Protein AF-A0A4Q6AQC2-F1 (afdb_monomer)

Radius of gyration: 29.94 Å; Cα contacts (8 Å, |Δi|>4): 51; chains: 1; bounding box: 67×42×82 Å

pLDDT: mean 82.42, std 13.61, range [45.69, 98.06]

Solvent-accessible surface area (backbone atoms only — not comparable to full-atom values): 9180 Å² total; per-residue (Å²): 140,84,82,82,78,76,74,78,76,75,76,62,63,63,62,58,51,51,54,49,52,54,55,45,52,56,49,49,52,52,51,50,53,49,52,53,48,50,51,52,52,48,52,50,49,50,53,53,52,56,54,46,53,56,53,50,59,54,48,71,74,75,54,60,80,83,58,48,60,59,60,55,53,51,60,54,48,49,54,50,52,52,53,52,50,51,53,52,53,52,48,51,51,53,50,50,51,51,52,55,55,52,48,57,67,55,52,54,57,51,53,53,50,52,51,48,52,53,36,47,78,72,67,44,31,88,63,74,69,80,75,60,86,87,46,61,89,48,49,64,55,38,52,52,52,37,54,49,24,52,52,47,28,73,74,60,69,72,129

Sequence (159 aa):
MASDTRKENGRRLGPLIKEFFLATRFGIQLIAATLVFLATAGVFAYLMFSEQYVQIQEIFKVVDVGLQHELVMNDIVRRNMVGLGLSIVAYIVVMIVLIVRSHHQHTGPLVAVTKFVQSMTNGYYSARLNLRKKDVHLKDLEKALNAMAEELEKRHGKA

Secondary structure (DSSP, 8-state):
------------HHHHHHHHHHHHHHHHHHHHHHHHHHHHHHHHHHHHHHHHHHHHHHHTTTS-HHHHHHHIIIIIHHHHHHHHHHHHHHHHHHHHHHHHHHHHHHHHHHHHHHHHHHHHHTT-TT------TT-GGGHHHHHHHHHHHHHHHHHHS--

Foldseek 3Di:
DDDPPPPPPPPPVVVVVLVVVLVVVLVVVVVVLVVVLCVVVVVVVVVLVVVLVVVLVVCVVPDDPVCSVVVSCPPSVVVVVVVVVVSVVVSVVVVVVSVVVSCCLPVVLVVLVVVLVVCVVVVNLVDARDDDPSVVSCVVVSVVSNVVSVVSCVVRVDD

Nearest PDB structures (foldseek):
  2fic-assembly3_B  TM=3.734E-01  e=2.933E+00  Homo sapiens

Structure (mmCIF, N/CA/C/O backbone):
data_AF-A0A4Q6AQC2-F1
#
_entry.id   AF-A0A4Q6AQC2-F1
#
loop_
_atom_site.group_PDB
_atom_site.id
_atom_site.type_symbol
_atom_site.label_atom_id
_atom_site.label_alt_id
_atom_site.label_comp_id
_atom_site.label_asym_id
_atom_site.label_entity_id
_atom_site.label_seq_id
_atom_site.pdbx_PDB_ins_code
_atom_site.Cartn_x
_atom_site.Cartn_y
_atom_site.Cartn_z
_atom_site.occupancy
_atom_site.B_iso_or_equiv
_atom_site.auth_seq_id
_atom_site.auth_comp_id
_atom_site.auth_asym_id
_atom_site.auth_atom_id
_atom_site.pdbx_PDB_model_num
ATOM 1 N N . MET A 1 1 ? -37.234 32.252 28.633 1.00 47.28 1 MET A N 1
ATOM 2 C CA . MET A 1 1 ? -35.916 32.468 27.997 1.00 47.28 1 MET A CA 1
ATOM 3 C C . MET A 1 1 ? -34.938 31.467 28.591 1.00 47.28 1 MET A C 1
ATOM 5 O O . MET A 1 1 ? -34.398 31.724 29.656 1.00 47.28 1 MET A O 1
ATOM 9 N N . ALA A 1 2 ? -34.796 30.294 27.974 1.00 46.09 2 ALA A N 1
ATOM 10 C CA . ALA A 1 2 ? -33.799 29.303 28.375 1.00 46.09 2 ALA A CA 1
ATOM 11 C C . ALA A 1 2 ? -32.585 29.474 27.456 1.00 46.09 2 ALA A C 1
ATOM 13 O O . ALA A 1 2 ? -32.728 29.409 26.236 1.00 46.09 2 ALA A O 1
ATOM 14 N N . SER A 1 3 ? -31.427 29.786 28.039 1.00 50.75 3 SER A N 1
ATOM 15 C CA . SER A 1 3 ? -30.170 29.943 27.318 1.00 50.75 3 SER A CA 1
ATOM 16 C C . SER A 1 3 ? -29.653 28.573 26.888 1.00 50.75 3 SER A C 1
ATOM 18 O O . SER A 1 3 ? -29.208 27.756 27.695 1.00 50.75 3 SER A O 1
ATOM 20 N N . ASP A 1 4 ? -29.729 28.330 25.585 1.00 54.62 4 ASP A N 1
ATOM 21 C CA . ASP A 1 4 ? -29.136 27.180 24.917 1.00 54.62 4 ASP A CA 1
ATOM 22 C C . ASP A 1 4 ? -27.604 27.325 24.951 1.00 54.62 4 ASP A C 1
ATOM 24 O O . ASP A 1 4 ? -26.972 27.919 24.077 1.00 54.62 4 ASP A O 1
ATOM 28 N N . THR A 1 5 ? -26.992 26.859 26.041 1.00 55.00 5 THR A N 1
ATOM 29 C CA . THR A 1 5 ? -25.534 26.793 26.188 1.00 55.00 5 THR A CA 1
ATOM 30 C C . THR A 1 5 ? -25.024 25.563 25.453 1.00 55.00 5 THR A C 1
ATOM 32 O O . THR A 1 5 ? -24.656 24.542 26.035 1.00 55.00 5 THR A O 1
ATOM 35 N N . ARG A 1 6 ? -24.992 25.675 24.125 1.00 50.78 6 ARG A N 1
ATOM 36 C CA . ARG A 1 6 ? -24.330 24.725 23.236 1.00 50.78 6 ARG A CA 1
ATOM 37 C C . ARG A 1 6 ? -22.827 24.787 23.520 1.00 50.78 6 ARG A C 1
ATOM 39 O O . ARG A 1 6 ? -22.101 25.570 22.920 1.00 50.78 6 ARG A O 1
ATOM 46 N N . LYS A 1 7 ? -22.364 23.996 24.495 1.00 49.28 7 LYS A N 1
ATOM 47 C CA . LYS A 1 7 ? -20.938 23.752 24.742 1.00 49.28 7 LYS A CA 1
ATOM 48 C C . LYS A 1 7 ? -20.334 23.260 23.433 1.00 49.28 7 LYS A C 1
ATOM 50 O O . LYS A 1 7 ? -20.555 22.116 23.036 1.00 49.28 7 LYS A O 1
ATOM 55 N N . GLU A 1 8 ? -19.601 24.135 22.754 1.00 52.56 8 GLU A N 1
ATOM 56 C CA . GLU A 1 8 ? -18.748 23.755 21.643 1.00 52.56 8 GLU A CA 1
ATOM 57 C C . GLU A 1 8 ? -17.776 22.705 22.169 1.00 52.56 8 GLU A C 1
ATOM 59 O O . GLU A 1 8 ? -16.882 22.980 22.971 1.00 52.56 8 GLU A O 1
ATOM 64 N N . ASN A 1 9 ? -18.016 21.458 21.770 1.00 50.88 9 ASN A N 1
ATOM 65 C CA . ASN A 1 9 ? -17.085 20.368 21.966 1.00 50.88 9 ASN A CA 1
ATOM 66 C C . ASN A 1 9 ? -15.786 20.780 21.281 1.00 50.88 9 ASN A C 1
ATOM 68 O O . ASN A 1 9 ? -15.654 20.624 20.066 1.00 50.88 9 ASN A O 1
ATOM 72 N N . GLY A 1 10 ? -14.844 21.313 22.063 1.00 54.38 10 GLY A N 1
ATOM 73 C CA . GLY A 1 10 ? -13.465 21.508 21.657 1.00 54.38 10 GLY A CA 1
ATOM 74 C C . GLY A 1 10 ? -12.966 20.180 21.113 1.00 54.38 10 GLY A C 1
ATOM 75 O O . GLY A 1 10 ? -12.659 19.259 21.874 1.00 54.38 10 GLY A O 1
ATOM 76 N N . ARG A 1 11 ? -12.987 20.053 19.781 1.00 56.28 11 ARG A N 1
ATOM 77 C CA . ARG A 1 11 ? -12.499 18.890 19.049 1.00 56.28 11 ARG A CA 1
ATOM 78 C C . ARG A 1 11 ? -11.062 18.695 19.501 1.00 56.28 11 ARG A C 1
ATOM 80 O O . ARG A 1 11 ? -10.182 19.468 19.137 1.00 56.28 11 ARG A O 1
ATOM 87 N N . ARG A 1 12 ? -10.844 17.708 20.374 1.00 61.62 12 ARG A N 1
ATOM 88 C CA . ARG A 1 12 ? -9.520 17.392 20.907 1.00 61.62 12 ARG A CA 1
ATOM 89 C C . ARG A 1 12 ? -8.608 17.169 19.699 1.00 61.62 12 ARG A C 1
ATOM 91 O O . ARG A 1 12 ? -8.884 16.301 18.881 1.00 61.62 12 ARG A O 1
ATOM 98 N N . LEU A 1 13 ? -7.545 17.961 19.574 1.00 60.69 13 LEU A N 1
ATOM 99 C CA . LEU A 1 13 ? -6.574 17.872 18.473 1.00 60.69 13 LEU A CA 1
ATOM 100 C C . LEU A 1 13 ? -5.925 16.478 18.370 1.00 60.69 13 LEU A C 1
ATOM 102 O O . LEU A 1 13 ? -5.530 16.054 17.291 1.00 60.69 13 LEU A O 1
ATOM 106 N N . GLY A 1 14 ? -5.871 15.733 19.478 1.00 64.38 14 GLY A N 1
ATOM 107 C CA . GLY A 1 14 ? -5.275 14.396 19.556 1.00 64.38 14 GLY A CA 1
ATOM 108 C C . GLY A 1 14 ? -5.805 13.377 18.531 1.00 64.38 14 GLY A C 1
ATOM 109 O O . GLY A 1 14 ? -4.991 12.805 17.808 1.00 64.38 14 GLY A O 1
ATOM 110 N N . PRO A 1 15 ? -7.123 13.111 18.442 1.00 70.00 15 PRO A N 1
ATOM 111 C CA . PRO A 1 15 ? -7.683 12.202 17.439 1.00 70.00 15 PRO A CA 1
ATOM 112 C C . PRO A 1 15 ? -7.440 12.638 15.985 1.00 70.00 15 PRO A C 1
ATOM 114 O O . PRO A 1 15 ? -7.074 11.789 15.179 1.00 70.00 15 PRO A O 1
ATOM 117 N N . LEU A 1 16 ? -7.522 13.936 15.666 1.00 63.03 16 LEU A N 1
ATOM 118 C CA . LEU A 1 16 ? -7.199 14.449 14.322 1.00 63.03 16 LEU A CA 1
ATOM 119 C C . LEU A 1 16 ? -5.726 14.223 13.962 1.00 63.03 16 LEU A C 1
ATOM 121 O O . LEU A 1 16 ? -5.410 13.783 12.860 1.00 63.03 16 LEU A O 1
ATOM 125 N N . ILE A 1 17 ? -4.822 14.464 14.914 1.00 60.38 17 ILE A N 1
ATOM 126 C CA . ILE A 1 17 ? -3.394 14.198 14.740 1.00 60.38 17 ILE A CA 1
ATOM 127 C C . ILE A 1 17 ? -3.163 12.692 14.549 1.00 60.38 17 ILE A C 1
ATOM 129 O O . ILE A 1 17 ? -2.419 12.303 13.658 1.00 60.38 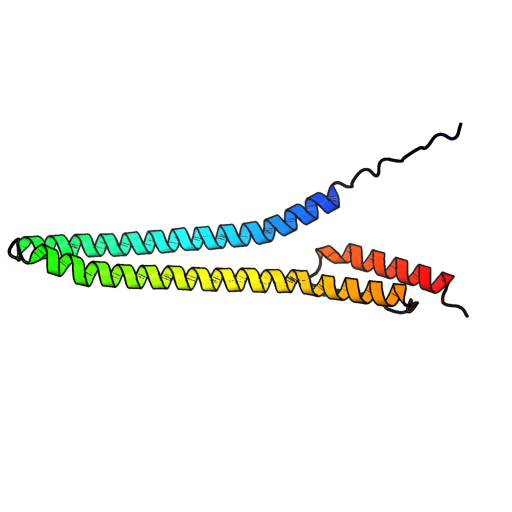17 ILE A O 1
ATOM 133 N N . LYS A 1 18 ? -3.824 11.813 15.313 1.00 61.09 18 LYS A N 1
ATOM 134 C CA . LYS A 1 18 ? -3.683 10.353 15.149 1.00 61.09 18 LYS A CA 1
ATOM 135 C C . LYS A 1 18 ? -4.185 9.853 13.787 1.00 61.09 18 LYS A C 1
ATOM 137 O O . LYS A 1 18 ? -3.496 9.037 13.177 1.00 61.09 18 LYS A O 1
ATOM 142 N N . GLU A 1 19 ? -5.337 10.327 13.309 1.00 64.81 19 GLU A N 1
ATOM 143 C CA . GLU A 1 19 ? -5.868 9.990 11.976 1.00 64.81 19 GLU A CA 1
ATOM 144 C C . GLU A 1 19 ? -4.946 10.489 10.863 1.00 64.81 19 GLU A C 1
ATOM 146 O O . GLU A 1 19 ? -4.608 9.724 9.957 1.00 64.81 19 GLU A O 1
ATOM 151 N N . PHE A 1 20 ? -4.444 11.721 10.996 1.00 63.12 20 PHE A N 1
ATOM 152 C CA . PHE A 1 20 ? -3.410 12.262 10.124 1.00 63.12 20 PHE A CA 1
ATOM 153 C C . PHE A 1 20 ? -2.176 11.357 10.126 1.00 63.12 20 PHE A C 1
ATOM 155 O O . PHE A 1 20 ? -1.777 10.890 9.074 1.00 63.12 20 PHE A O 1
ATOM 162 N N . PHE A 1 21 ? -1.624 10.989 11.286 1.00 62.09 21 PHE A N 1
ATOM 163 C CA . PHE A 1 21 ? -0.451 10.110 11.376 1.00 62.09 21 PHE A CA 1
ATOM 164 C C . PHE A 1 21 ? -0.678 8.705 10.793 1.00 62.09 21 PHE A C 1
ATOM 166 O O . PHE A 1 21 ? 0.267 8.112 10.267 1.00 62.09 21 PHE A O 1
ATOM 173 N N . LEU A 1 22 ? -1.894 8.155 10.870 1.00 63.97 22 LEU A N 1
ATOM 174 C CA . LEU A 1 22 ? -2.227 6.870 10.249 1.00 63.97 22 LEU A CA 1
ATOM 175 C C . LEU A 1 22 ? -2.225 6.977 8.720 1.00 63.97 22 LEU A C 1
ATOM 177 O O . LEU A 1 22 ? -1.564 6.179 8.052 1.00 63.97 22 LEU A O 1
ATOM 181 N N . ALA A 1 23 ? -2.898 7.999 8.186 1.00 68.19 23 ALA A N 1
ATOM 182 C CA . ALA A 1 23 ? -2.869 8.323 6.764 1.00 68.19 23 ALA A CA 1
ATOM 183 C C . ALA A 1 23 ? -1.433 8.619 6.296 1.00 68.19 23 ALA A C 1
ATOM 185 O O . ALA A 1 23 ? -1.007 8.141 5.245 1.00 68.19 23 ALA A O 1
ATOM 186 N N . THR A 1 24 ? -0.642 9.301 7.127 1.00 75.38 24 THR A N 1
ATOM 187 C CA . THR A 1 24 ? 0.760 9.626 6.866 1.00 75.38 24 THR A CA 1
ATOM 188 C C . THR A 1 24 ? 1.641 8.381 6.843 1.00 75.38 24 THR A C 1
ATOM 190 O O . THR A 1 24 ? 2.535 8.314 6.013 1.00 75.38 24 THR A O 1
ATOM 193 N N . ARG A 1 25 ? 1.412 7.348 7.669 1.00 79.00 25 ARG A N 1
ATOM 194 C CA . ARG A 1 25 ? 2.225 6.112 7.617 1.00 79.00 25 ARG A CA 1
ATOM 195 C C . ARG A 1 25 ? 2.020 5.327 6.323 1.00 79.00 25 ARG A C 1
ATOM 197 O O . ARG A 1 25 ? 3.006 4.895 5.729 1.00 79.00 25 ARG A O 1
ATOM 204 N N . PHE A 1 26 ? 0.772 5.156 5.885 1.00 79.88 26 PHE A N 1
ATOM 205 C CA . PHE A 1 26 ? 0.484 4.525 4.593 1.00 79.88 26 PHE A CA 1
ATOM 206 C C . PHE A 1 26 ? 0.996 5.390 3.435 1.00 79.88 26 PHE A C 1
ATOM 208 O O . PHE A 1 26 ? 1.666 4.882 2.539 1.00 79.88 26 PHE A O 1
ATOM 215 N N . GLY A 1 27 ? 0.771 6.705 3.506 1.00 81.19 27 GLY A N 1
ATOM 216 C CA . GLY A 1 27 ? 1.291 7.667 2.538 1.00 81.19 27 GLY A CA 1
ATOM 217 C C . GLY A 1 27 ? 2.815 7.614 2.420 1.00 81.19 27 GLY A C 1
ATOM 218 O O . GLY A 1 27 ? 3.331 7.521 1.314 1.00 81.19 27 GLY A O 1
ATOM 219 N N . ILE A 1 28 ? 3.542 7.571 3.541 1.00 87.31 28 ILE A N 1
ATOM 220 C CA . ILE A 1 28 ? 5.006 7.434 3.561 1.00 87.31 28 ILE A CA 1
ATOM 221 C C . ILE A 1 28 ? 5.437 6.123 2.904 1.00 87.31 28 ILE A C 1
ATOM 223 O O . ILE A 1 28 ? 6.366 6.139 2.106 1.00 87.31 28 ILE A O 1
ATOM 227 N N . GLN A 1 29 ? 4.786 4.995 3.207 1.00 86.81 29 GLN A N 1
ATOM 228 C CA . GLN A 1 29 ? 5.122 3.711 2.577 1.00 86.81 29 GLN A CA 1
ATOM 229 C C . GLN A 1 29 ? 4.913 3.752 1.061 1.00 86.81 29 GLN A C 1
ATOM 231 O O . GLN A 1 29 ? 5.749 3.247 0.315 1.00 86.81 29 GLN A O 1
ATOM 236 N N . LEU A 1 30 ? 3.833 4.387 0.608 1.00 87.38 30 LEU A N 1
ATOM 237 C CA . LEU A 1 30 ? 3.503 4.524 -0.806 1.00 87.38 30 LEU A CA 1
ATOM 238 C C . LEU A 1 30 ? 4.483 5.455 -1.533 1.00 87.38 30 LEU A C 1
ATOM 240 O O . LEU A 1 30 ? 4.980 5.113 -2.608 1.00 87.38 30 LEU A O 1
ATOM 244 N N . ILE A 1 31 ? 4.821 6.594 -0.922 1.00 89.88 31 ILE A N 1
ATOM 245 C CA . ILE A 1 31 ? 5.840 7.523 -1.424 1.00 89.88 31 ILE A CA 1
ATOM 246 C C . ILE A 1 31 ? 7.196 6.819 -1.486 1.00 89.88 31 ILE A C 1
ATOM 248 O O . ILE A 1 31 ? 7.849 6.861 -2.522 1.00 89.88 31 ILE A O 1
ATOM 252 N N . ALA A 1 32 ? 7.605 6.125 -0.422 1.00 90.62 32 ALA A N 1
ATOM 253 C CA . ALA A 1 32 ? 8.882 5.420 -0.377 1.00 90.62 32 ALA A CA 1
ATOM 254 C C . ALA A 1 32 ? 8.962 4.326 -1.452 1.00 90.62 32 ALA A C 1
ATOM 256 O O . ALA A 1 32 ? 9.947 4.264 -2.182 1.00 90.62 32 ALA A O 1
ATOM 257 N N . ALA A 1 33 ? 7.912 3.512 -1.608 1.00 88.38 33 ALA A N 1
ATOM 258 C CA . ALA A 1 33 ? 7.844 2.494 -2.656 1.00 88.38 33 ALA A CA 1
ATOM 259 C C . ALA A 1 33 ? 7.926 3.113 -4.061 1.00 88.38 33 ALA A C 1
ATOM 261 O O . ALA A 1 33 ? 8.623 2.592 -4.929 1.00 88.38 33 ALA A O 1
ATOM 262 N N . THR A 1 34 ? 7.271 4.257 -4.267 1.00 91.56 34 THR A N 1
ATOM 263 C CA . THR A 1 34 ? 7.309 4.987 -5.541 1.00 91.56 34 THR A CA 1
ATOM 264 C C . THR A 1 34 ? 8.690 5.579 -5.810 1.00 91.56 34 THR A C 1
ATOM 266 O O . THR A 1 34 ? 9.194 5.452 -6.918 1.00 91.56 34 THR A O 1
ATOM 269 N N . LEU A 1 35 ? 9.350 6.163 -4.808 1.00 94.38 35 LEU A N 1
ATOM 270 C CA . LEU A 1 35 ? 10.712 6.684 -4.946 1.00 94.38 35 LEU A CA 1
ATOM 271 C C . LEU A 1 35 ? 11.719 5.573 -5.251 1.00 94.38 35 LEU A C 1
ATOM 273 O O . LEU A 1 35 ? 12.566 5.744 -6.123 1.00 94.38 35 LEU A O 1
ATOM 277 N N . VAL A 1 36 ? 11.604 4.421 -4.585 1.00 92.75 36 VAL A N 1
ATOM 278 C CA . VAL A 1 36 ? 12.433 3.242 -4.878 1.00 92.75 36 VAL A CA 1
ATOM 279 C C . VAL A 1 36 ? 12.189 2.754 -6.305 1.00 92.75 36 VAL A C 1
ATOM 281 O O . VAL A 1 36 ? 13.146 2.464 -7.023 1.00 92.75 36 VAL A O 1
ATOM 284 N N . PHE A 1 37 ? 10.932 2.705 -6.750 1.00 91.69 37 PHE A N 1
ATOM 285 C CA . PHE A 1 37 ? 10.607 2.358 -8.131 1.00 91.69 37 PHE A CA 1
ATOM 286 C C . PHE A 1 37 ? 11.202 3.355 -9.132 1.00 91.69 37 PHE A C 1
ATOM 288 O O . PHE A 1 37 ? 11.854 2.940 -10.079 1.00 91.69 37 PHE A O 1
ATOM 295 N N . LEU A 1 38 ? 11.054 4.661 -8.906 1.00 93.88 38 LEU A N 1
ATOM 296 C CA . LEU A 1 38 ? 11.619 5.684 -9.789 1.00 93.88 38 LEU A CA 1
ATOM 297 C C . LEU A 1 38 ? 13.148 5.616 -9.839 1.00 93.88 38 LEU A C 1
ATOM 299 O O . LEU A 1 38 ? 13.724 5.712 -10.918 1.00 93.88 38 LEU A O 1
ATOM 303 N N . ALA A 1 39 ? 13.806 5.403 -8.698 1.00 93.62 39 ALA A N 1
ATOM 304 C CA . ALA A 1 39 ? 15.255 5.248 -8.641 1.00 93.62 39 ALA A CA 1
ATOM 305 C C . ALA A 1 39 ? 15.715 4.000 -9.406 1.00 93.62 39 ALA A C 1
ATOM 307 O O . ALA A 1 39 ? 16.619 4.079 -10.233 1.00 93.62 39 ALA A O 1
ATOM 308 N N . THR A 1 40 ? 15.069 2.855 -9.180 1.00 89.31 40 THR A N 1
ATOM 309 C CA . THR A 1 40 ? 15.411 1.599 -9.869 1.00 89.31 40 THR A CA 1
ATOM 310 C C . THR A 1 40 ? 15.104 1.657 -11.364 1.00 89.31 40 THR A C 1
ATOM 312 O O . THR A 1 40 ? 15.943 1.251 -12.163 1.00 89.31 40 THR A O 1
ATOM 315 N N . ALA A 1 41 ? 13.963 2.222 -11.761 1.00 88.56 41 ALA A N 1
ATOM 316 C CA . ALA A 1 41 ? 13.610 2.446 -13.159 1.00 88.56 41 ALA A CA 1
ATOM 317 C C . ALA A 1 41 ? 14.571 3.432 -13.838 1.00 88.56 41 ALA A C 1
ATOM 319 O O . ALA A 1 41 ? 14.969 3.202 -14.975 1.00 88.56 41 ALA A O 1
ATOM 320 N N . GLY A 1 42 ? 14.987 4.492 -13.138 1.00 90.19 42 GLY A N 1
ATOM 321 C CA . GLY A 1 42 ? 15.968 5.458 -13.628 1.00 90.19 42 GLY A CA 1
ATOM 322 C C . GLY A 1 42 ? 17.350 4.839 -13.830 1.00 90.19 42 GLY A C 1
ATOM 323 O O . GLY A 1 42 ? 17.947 5.017 -14.888 1.00 90.19 42 GLY A O 1
ATOM 324 N N . VAL A 1 43 ? 17.832 4.052 -12.862 1.00 91.75 43 VAL A N 1
ATOM 325 C CA . VAL A 1 43 ? 19.091 3.295 -12.989 1.00 91.75 43 VAL A CA 1
ATOM 326 C C . VAL A 1 43 ? 19.004 2.296 -14.139 1.00 91.75 43 VAL A C 1
ATOM 328 O O . VAL A 1 43 ? 19.913 2.232 -14.960 1.00 91.75 43 VAL A O 1
ATOM 331 N N . PHE A 1 44 ? 17.902 1.553 -14.243 1.00 87.94 44 PHE A N 1
ATOM 332 C CA . PHE A 1 44 ? 17.685 0.613 -15.339 1.00 87.94 44 PHE A CA 1
ATOM 333 C C . PHE A 1 44 ? 17.688 1.321 -16.698 1.00 87.94 44 PHE A C 1
ATOM 335 O O . PHE A 1 44 ? 18.406 0.904 -17.600 1.00 87.94 44 PHE A O 1
ATOM 342 N N . ALA A 1 45 ? 16.949 2.424 -16.835 1.00 86.75 45 ALA A N 1
ATOM 343 C CA . ALA A 1 45 ? 16.931 3.221 -18.056 1.00 86.75 45 ALA A CA 1
ATOM 344 C C . ALA A 1 45 ? 18.335 3.729 -18.409 1.00 86.75 45 ALA A C 1
ATOM 346 O O . ALA A 1 45 ? 18.753 3.584 -19.553 1.00 86.75 45 ALA A O 1
ATOM 347 N N . TYR A 1 46 ? 19.082 4.257 -17.436 1.00 90.00 46 TYR A N 1
ATOM 348 C CA . TYR A 1 46 ? 20.455 4.713 -17.645 1.00 90.00 46 TYR A CA 1
ATOM 349 C C . TYR A 1 46 ? 21.362 3.594 -18.169 1.00 90.00 46 TYR A C 1
ATOM 351 O O . TYR A 1 46 ? 22.036 3.785 -19.179 1.00 90.00 46 TYR A O 1
ATOM 359 N N . LEU A 1 47 ? 21.341 2.418 -17.530 1.00 88.56 47 LEU A N 1
ATOM 360 C CA . LEU A 1 47 ? 22.137 1.268 -17.964 1.00 88.56 47 LEU A CA 1
ATOM 361 C C . LEU A 1 47 ? 21.763 0.849 -19.391 1.00 88.56 47 LEU A C 1
ATOM 363 O O . LEU A 1 47 ? 22.646 0.746 -20.241 1.00 88.56 47 LEU A O 1
ATOM 367 N N . MET A 1 48 ? 20.465 0.728 -19.684 1.00 84.81 48 MET A N 1
ATOM 368 C CA . MET A 1 48 ? 19.977 0.377 -21.020 1.00 84.81 48 MET A CA 1
ATOM 369 C C . MET A 1 48 ? 20.425 1.393 -22.080 1.00 84.81 48 MET A C 1
ATOM 371 O O . MET A 1 48 ? 20.932 0.997 -23.124 1.00 84.81 48 MET A O 1
ATOM 375 N N . PHE A 1 49 ? 20.287 2.697 -21.820 1.00 82.69 49 PHE A N 1
ATOM 376 C CA . PHE A 1 49 ? 20.739 3.739 -22.750 1.00 82.69 49 PHE A CA 1
ATOM 377 C C . PHE A 1 49 ? 22.261 3.743 -22.929 1.00 82.69 49 PHE A C 1
ATOM 379 O O . PHE A 1 49 ? 22.744 3.972 -24.036 1.00 82.69 49 PHE A O 1
ATOM 386 N N . SER A 1 50 ? 23.021 3.475 -21.865 1.00 84.75 50 SER A N 1
ATOM 387 C CA . SER A 1 50 ? 24.483 3.427 -21.940 1.00 84.75 50 SER A CA 1
ATOM 388 C C . SER A 1 50 ? 24.981 2.262 -22.802 1.00 84.75 50 SER A C 1
ATOM 390 O O . SER A 1 50 ? 25.846 2.464 -23.652 1.00 84.75 50 SER A O 1
ATOM 392 N N . GLU A 1 51 ? 24.382 1.073 -22.665 1.00 82.81 51 GLU A N 1
ATOM 393 C CA . GLU A 1 51 ? 24.700 -0.093 -23.500 1.00 82.81 51 GLU A CA 1
ATOM 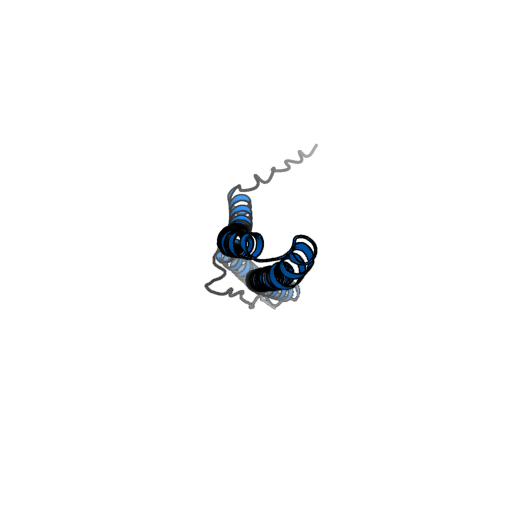394 C C . GLU A 1 51 ? 24.290 0.134 -24.960 1.00 82.81 51 GLU A C 1
ATOM 396 O O . GLU A 1 51 ? 25.050 -0.168 -25.882 1.00 82.81 51 GLU A O 1
ATOM 401 N N . GLN A 1 52 ? 23.114 0.731 -25.176 1.00 77.25 52 GLN A N 1
ATOM 402 C CA . GLN A 1 52 ? 22.642 1.095 -26.511 1.00 77.25 52 GLN A CA 1
ATOM 403 C C . GLN A 1 52 ? 23.582 2.054 -27.223 1.00 77.25 52 GLN A C 1
ATOM 405 O O . GLN A 1 52 ? 23.854 1.873 -28.406 1.00 77.25 52 GLN A O 1
ATOM 410 N N . TYR A 1 53 ? 24.071 3.076 -26.523 1.00 78.06 53 TYR A N 1
ATOM 411 C CA . TYR A 1 53 ? 24.942 4.079 -27.119 1.00 78.06 53 TYR A CA 1
ATOM 412 C C . TYR A 1 53 ? 26.210 3.448 -27.709 1.00 78.06 53 TYR A C 1
ATOM 414 O O . TYR A 1 53 ? 26.599 3.781 -28.828 1.00 78.06 53 TYR A O 1
ATOM 422 N N . VAL A 1 54 ? 26.804 2.481 -27.001 1.00 80.25 54 VAL A N 1
ATOM 423 C CA . VAL A 1 54 ? 27.982 1.737 -27.472 1.00 80.25 54 VAL A CA 1
ATOM 424 C C . VAL A 1 54 ? 27.647 0.888 -28.702 1.00 80.25 54 VAL A C 1
ATOM 426 O O . VAL A 1 54 ? 28.343 0.980 -29.711 1.00 80.25 54 VAL A O 1
ATOM 429 N N . GLN A 1 55 ? 26.550 0.123 -28.666 1.00 75.69 55 GLN A N 1
ATOM 430 C CA . GLN A 1 55 ? 26.140 -0.736 -29.789 1.00 75.69 55 GLN A CA 1
ATOM 431 C C . GLN A 1 55 ? 25.805 0.061 -31.050 1.00 75.69 55 GLN A C 1
ATOM 433 O O . GLN A 1 55 ? 26.197 -0.308 -32.156 1.00 75.69 55 GLN A O 1
ATOM 438 N N . ILE A 1 56 ? 25.109 1.184 -30.886 1.00 74.75 56 ILE A N 1
ATOM 439 C CA . ILE A 1 56 ? 24.805 2.111 -31.971 1.00 74.75 56 ILE A CA 1
ATOM 440 C C . ILE A 1 56 ? 26.120 2.609 -32.587 1.00 74.75 56 ILE A C 1
ATOM 442 O O . ILE A 1 56 ? 26.310 2.482 -33.793 1.00 74.75 56 ILE A O 1
ATOM 446 N N . GLN A 1 57 ? 27.076 3.091 -31.790 1.00 75.69 57 GLN A N 1
ATOM 447 C CA . GLN A 1 57 ? 28.360 3.563 -32.322 1.00 75.69 57 GLN A CA 1
ATOM 448 C C . GLN A 1 57 ? 29.156 2.496 -33.089 1.00 75.69 57 GLN A C 1
ATOM 450 O O . GLN A 1 57 ? 29.874 2.843 -34.028 1.00 75.69 57 GLN A O 1
ATOM 455 N N . GLU A 1 58 ? 29.052 1.222 -32.712 1.00 75.25 58 GLU A N 1
ATOM 456 C CA . GLU A 1 58 ? 29.685 0.117 -33.441 1.00 75.25 58 GLU A CA 1
ATOM 457 C C . GLU A 1 58 ? 28.977 -0.178 -34.769 1.00 75.25 58 GLU A C 1
ATOM 459 O O . GLU A 1 58 ? 29.633 -0.253 -35.809 1.00 75.25 58 GLU A O 1
ATOM 464 N N . ILE A 1 59 ? 27.642 -0.263 -34.770 1.00 71.56 59 ILE A N 1
ATOM 465 C CA . ILE A 1 59 ? 26.838 -0.520 -35.979 1.00 71.56 59 ILE A CA 1
ATOM 466 C C . ILE A 1 59 ? 27.023 0.602 -37.011 1.00 71.56 59 ILE A C 1
ATOM 468 O O . ILE A 1 59 ? 27.206 0.333 -38.201 1.00 71.56 59 ILE A O 1
ATOM 472 N N . PHE A 1 60 ? 27.046 1.859 -36.555 1.00 69.88 60 PHE A N 1
ATOM 473 C CA . PHE A 1 60 ? 27.212 3.033 -37.417 1.00 69.88 60 PHE A CA 1
ATOM 474 C C . PHE A 1 60 ? 28.584 3.106 -38.110 1.00 69.88 60 PHE A C 1
ATOM 476 O O . PHE A 1 60 ? 28.726 3.840 -39.087 1.00 69.88 60 PHE A O 1
ATOM 483 N N . LYS A 1 61 ? 29.589 2.343 -37.654 1.00 73.69 61 LYS A N 1
ATOM 484 C CA . LYS A 1 61 ? 30.911 2.265 -38.303 1.00 73.69 61 LYS A CA 1
ATOM 485 C C . LYS A 1 61 ? 31.004 1.205 -39.406 1.00 73.69 61 LYS A C 1
ATOM 487 O O . LYS A 1 61 ? 31.961 1.251 -40.173 1.00 73.69 61 LYS A O 1
ATOM 492 N N . VAL A 1 62 ? 30.074 0.246 -39.471 1.00 65.06 62 VAL A N 1
ATOM 493 C CA . VAL A 1 62 ? 30.239 -0.985 -40.277 1.00 65.06 62 VAL A CA 1
ATOM 494 C C . VAL A 1 62 ? 29.113 -1.205 -41.299 1.00 65.06 62 VAL A C 1
ATOM 496 O O . VAL A 1 62 ? 29.336 -1.878 -42.302 1.00 65.06 62 VAL A O 1
ATOM 499 N N . VAL A 1 63 ? 27.914 -0.651 -41.085 1.00 62.59 63 VAL A N 1
ATOM 500 C CA . VAL A 1 63 ? 26.709 -0.986 -41.876 1.00 62.59 63 VAL A CA 1
ATOM 501 C C . VAL A 1 63 ? 26.304 0.143 -42.832 1.00 62.59 63 VAL A C 1
ATOM 503 O O . VAL A 1 63 ? 26.480 1.314 -42.517 1.00 62.59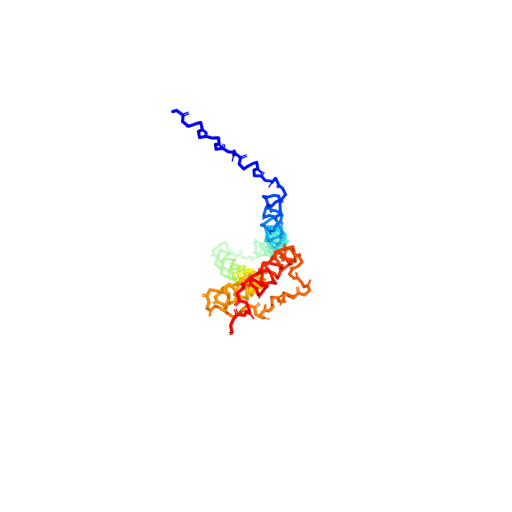 63 VAL A O 1
ATOM 506 N N . ASP A 1 64 ? 25.731 -0.206 -43.986 1.00 73.38 64 ASP A N 1
ATOM 507 C CA . ASP A 1 64 ? 25.193 0.726 -44.986 1.00 73.38 64 ASP A CA 1
ATOM 508 C C . ASP A 1 64 ? 23.962 1.497 -44.456 1.00 73.38 64 ASP A C 1
ATOM 510 O O . ASP A 1 64 ? 23.112 0.928 -43.763 1.00 73.38 64 ASP A O 1
ATOM 514 N N . VAL A 1 65 ? 23.840 2.788 -44.782 1.00 69.69 65 VAL A N 1
ATOM 515 C CA . VAL A 1 65 ? 22.903 3.742 -44.133 1.00 69.69 65 VAL A CA 1
ATOM 516 C C . VAL A 1 65 ? 21.435 3.286 -44.216 1.00 69.69 65 VAL A C 1
ATOM 518 O O . VAL A 1 65 ? 20.644 3.556 -43.312 1.00 69.69 65 VAL A O 1
ATOM 521 N N . GLY A 1 66 ? 21.075 2.537 -45.265 1.00 68.75 66 GLY A N 1
ATOM 522 C CA . GLY A 1 66 ? 19.722 2.010 -45.477 1.00 68.75 66 GLY A CA 1
ATOM 523 C C . GLY A 1 66 ? 19.305 0.870 -44.535 1.00 68.75 66 GLY A C 1
ATOM 524 O O . GLY A 1 66 ? 18.128 0.779 -44.202 1.00 68.75 66 GLY A O 1
ATOM 525 N N . LEU A 1 67 ? 20.240 0.034 -44.060 1.00 68.62 67 LEU A N 1
ATOM 526 C CA . LEU A 1 67 ? 19.945 -1.088 -43.145 1.00 68.62 67 LEU A CA 1
ATOM 527 C C . LEU A 1 67 ? 20.107 -0.724 -41.661 1.00 68.62 67 LEU A C 1
ATOM 529 O O . LEU A 1 67 ? 19.581 -1.417 -40.788 1.00 68.62 67 LEU A O 1
ATOM 533 N N . GLN A 1 68 ? 20.818 0.366 -41.361 1.00 67.00 68 GLN A N 1
ATOM 534 C CA . GLN A 1 68 ? 21.086 0.807 -39.989 1.00 67.00 68 GLN A CA 1
ATOM 535 C C . GLN A 1 68 ? 19.804 1.112 -39.204 1.00 67.00 68 GLN A C 1
ATOM 537 O O . GLN A 1 68 ? 19.707 0.770 -38.027 1.00 67.00 68 GLN A O 1
ATOM 542 N N . HIS A 1 69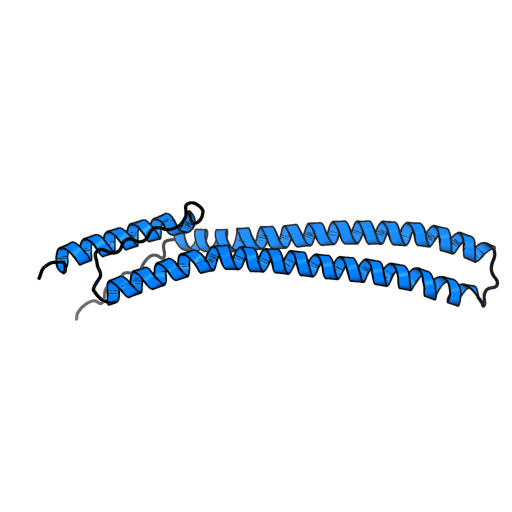 ? 18.809 1.736 -39.841 1.00 67.94 69 HIS A N 1
ATOM 543 C CA . HIS A 1 69 ? 17.573 2.130 -39.161 1.00 67.94 69 HIS A CA 1
ATOM 544 C C . HIS A 1 69 ? 16.722 0.928 -38.738 1.00 67.94 69 HIS A C 1
ATOM 546 O O . HIS A 1 69 ? 16.145 0.939 -37.654 1.00 67.94 69 HIS A O 1
ATOM 552 N N . GLU A 1 70 ? 16.673 -0.121 -39.557 1.00 72.19 70 GLU A N 1
ATOM 553 C CA . GLU A 1 70 ? 15.801 -1.275 -39.328 1.00 72.19 70 GLU A CA 1
ATOM 554 C C . GLU A 1 70 ? 16.356 -2.208 -38.239 1.00 72.19 70 GLU A C 1
ATOM 556 O O . GLU A 1 70 ? 15.623 -2.636 -37.345 1.00 72.19 70 GLU A O 1
ATOM 561 N N . LEU A 1 71 ? 17.674 -2.444 -38.246 1.00 68.75 71 LEU A N 1
ATOM 562 C CA . LEU A 1 71 ? 18.362 -3.266 -37.242 1.00 68.75 71 LEU A CA 1
ATOM 563 C C . LEU A 1 71 ? 18.394 -2.600 -35.861 1.00 68.75 71 LEU A C 1
ATOM 565 O O . LEU A 1 71 ? 18.128 -3.253 -34.851 1.00 68.75 71 LEU A O 1
ATOM 569 N N . VAL A 1 72 ? 18.677 -1.294 -35.808 1.00 69.62 72 VAL A N 1
ATOM 570 C CA . VAL A 1 72 ? 18.726 -0.542 -34.545 1.00 69.62 72 VAL A CA 1
ATOM 571 C C . VAL A 1 72 ? 17.326 -0.356 -33.964 1.00 69.62 72 VAL A C 1
ATOM 573 O O . VAL A 1 72 ? 17.162 -0.458 -32.754 1.00 69.62 72 VAL A O 1
ATOM 576 N N . MET A 1 73 ? 16.295 -0.116 -34.778 1.00 70.00 73 MET A N 1
ATOM 577 C CA . MET A 1 73 ? 14.955 0.119 -34.232 1.00 70.00 73 MET A CA 1
ATOM 578 C C . MET A 1 73 ? 14.242 -1.156 -33.795 1.00 70.00 73 MET A C 1
ATOM 580 O O . MET A 1 73 ? 13.447 -1.089 -32.866 1.00 70.00 73 MET A O 1
ATOM 584 N N . ASN A 1 74 ? 14.492 -2.317 -34.403 1.00 77.12 74 ASN A N 1
ATOM 585 C CA . ASN A 1 74 ? 13.675 -3.492 -34.098 1.00 77.12 74 ASN A CA 1
ATOM 586 C C . ASN A 1 74 ? 14.112 -4.212 -32.810 1.00 77.12 74 ASN A C 1
ATOM 588 O O . ASN A 1 74 ? 13.314 -4.371 -31.886 1.00 77.12 74 ASN A O 1
ATOM 592 N N . ASP A 1 75 ? 15.381 -4.606 -32.692 1.00 79.06 75 ASP A N 1
ATOM 593 C CA . ASP A 1 75 ? 15.820 -5.445 -31.565 1.00 79.06 75 ASP A CA 1
ATOM 594 C C . ASP A 1 75 ? 16.003 -4.653 -30.271 1.00 79.06 75 ASP A C 1
ATOM 596 O O . ASP A 1 75 ? 15.586 -5.075 -29.186 1.00 79.06 75 ASP A O 1
ATOM 600 N N . ILE A 1 76 ? 16.591 -3.467 -30.389 1.00 78.44 76 ILE A N 1
ATOM 601 C CA . ILE A 1 76 ? 16.929 -2.630 -29.245 1.00 78.44 76 ILE A CA 1
ATOM 602 C C . ILE A 1 76 ? 15.658 -2.052 -28.608 1.00 78.44 76 ILE A C 1
ATOM 604 O O . ILE A 1 76 ? 15.467 -2.152 -27.392 1.00 78.44 76 ILE A O 1
ATOM 608 N N . VAL A 1 77 ? 14.747 -1.498 -29.416 1.00 80.81 77 VAL A N 1
ATOM 609 C CA . VAL A 1 77 ? 13.480 -0.953 -28.903 1.00 80.81 77 VAL A CA 1
ATOM 610 C C . VAL A 1 77 ? 12.639 -2.066 -28.297 1.00 80.81 77 VAL A C 1
ATOM 612 O O . VAL A 1 77 ? 12.106 -1.894 -27.200 1.00 80.81 77 VAL A O 1
ATOM 615 N N . ARG A 1 78 ? 12.565 -3.237 -28.944 1.00 84.94 78 ARG A N 1
ATOM 616 C CA . ARG A 1 78 ? 11.792 -4.370 -28.429 1.00 84.94 78 ARG A CA 1
ATOM 617 C C . ARG A 1 78 ? 12.318 -4.8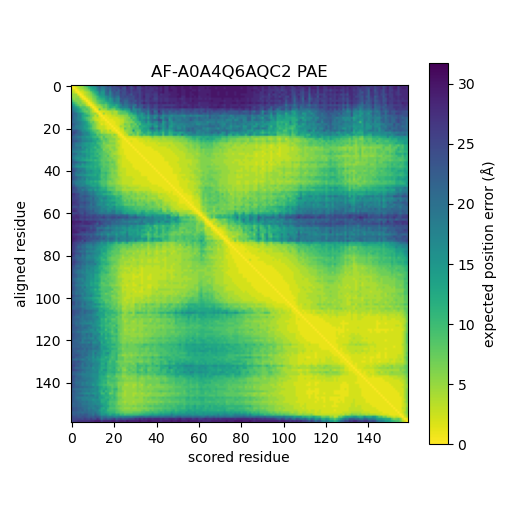49 -27.079 1.00 84.94 78 ARG A C 1
ATOM 619 O O . ARG A 1 78 ? 11.521 -5.037 -26.159 1.00 84.94 78 ARG A O 1
ATOM 626 N N . ARG A 1 79 ? 13.636 -5.004 -26.919 1.00 84.75 79 ARG A N 1
ATOM 627 C CA . ARG A 1 79 ? 14.239 -5.427 -25.643 1.00 84.75 79 ARG A CA 1
ATOM 628 C C . ARG A 1 79 ? 13.967 -4.418 -24.525 1.00 84.75 79 ARG A C 1
ATOM 630 O O . ARG A 1 79 ? 13.582 -4.817 -23.425 1.00 84.75 79 ARG A O 1
ATOM 637 N N . ASN A 1 80 ? 14.083 -3.123 -24.817 1.00 85.12 80 ASN A N 1
ATOM 638 C CA . ASN A 1 80 ? 13.766 -2.059 -23.865 1.00 85.12 80 ASN A CA 1
ATOM 639 C C . ASN A 1 80 ? 12.289 -2.028 -23.486 1.00 85.12 80 ASN A C 1
ATOM 641 O O . ASN A 1 80 ? 11.967 -1.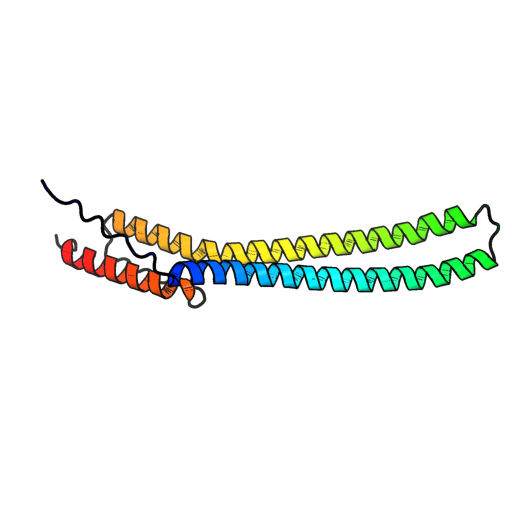917 -22.306 1.00 85.12 80 ASN A O 1
ATOM 645 N N . MET A 1 81 ? 11.396 -2.135 -24.471 1.00 87.00 81 MET A N 1
ATOM 646 C CA . MET A 1 81 ? 9.954 -2.145 -24.238 1.00 87.00 81 MET A CA 1
ATOM 647 C C . MET A 1 81 ? 9.545 -3.315 -23.349 1.00 87.00 81 MET A C 1
ATOM 649 O O . MET A 1 81 ? 8.746 -3.128 -22.435 1.00 87.00 81 MET A O 1
ATOM 653 N N . VAL A 1 82 ? 10.115 -4.504 -23.567 1.00 90.00 82 VAL A N 1
ATOM 654 C CA . VAL A 1 82 ? 9.849 -5.671 -22.716 1.00 90.00 82 VAL A CA 1
ATOM 655 C C . VAL A 1 82 ? 10.365 -5.437 -21.294 1.00 90.00 82 VAL A C 1
ATOM 657 O O . VAL A 1 82 ? 9.624 -5.666 -20.339 1.00 90.00 82 VAL A O 1
ATOM 660 N N . GLY A 1 83 ? 11.593 -4.934 -21.132 1.00 87.69 83 GLY A N 1
ATOM 661 C CA . GLY A 1 83 ? 12.162 -4.638 -19.812 1.00 87.69 83 GLY A CA 1
ATOM 662 C C . GLY A 1 83 ? 11.364 -3.585 -19.034 1.00 87.69 83 GLY A C 1
ATOM 663 O O . GLY A 1 83 ? 11.056 -3.776 -17.857 1.00 87.69 83 GLY A O 1
ATOM 664 N N . LEU A 1 84 ? 10.963 -2.504 -19.706 1.00 87.69 84 LEU A N 1
ATOM 665 C CA . LEU A 1 84 ? 10.131 -1.444 -19.137 1.00 87.69 84 LEU A CA 1
ATOM 666 C C . LEU A 1 84 ? 8.711 -1.935 -18.824 1.00 87.69 84 LEU A C 1
ATOM 668 O O . LEU A 1 84 ? 8.158 -1.615 -17.775 1.00 87.69 84 LEU A O 1
ATOM 672 N N . GLY A 1 85 ? 8.129 -2.761 -19.693 1.00 91.81 85 GLY A N 1
ATOM 673 C CA . GLY A 1 85 ? 6.837 -3.395 -19.437 1.00 91.81 85 GLY A CA 1
ATOM 674 C C . GLY A 1 85 ? 6.871 -4.276 -18.187 1.00 91.81 85 GLY A C 1
ATOM 675 O O . GLY A 1 85 ? 6.000 -4.162 -17.325 1.00 91.81 85 GLY A O 1
ATOM 676 N N . LEU A 1 86 ? 7.909 -5.105 -18.039 1.00 92.38 86 LEU A N 1
ATOM 677 C CA . LEU A 1 86 ? 8.085 -5.966 -16.867 1.00 92.38 86 LEU A CA 1
ATOM 678 C C . LEU A 1 86 ? 8.278 -5.163 -15.575 1.00 92.38 86 LEU A C 1
ATOM 680 O O . LEU A 1 86 ? 7.701 -5.530 -14.550 1.00 92.38 86 LEU A O 1
ATOM 684 N N . SER A 1 87 ? 9.037 -4.062 -15.604 1.00 88.56 87 SER A N 1
ATOM 685 C CA . SER A 1 87 ? 9.243 -3.226 -14.415 1.00 88.56 87 SER A CA 1
ATOM 686 C C . SER A 1 87 ? 7.952 -2.531 -13.967 1.00 88.56 87 SER A C 1
ATOM 688 O O . SER A 1 87 ? 7.653 -2.513 -12.772 1.00 88.56 87 SER A O 1
ATOM 690 N N . ILE A 1 88 ? 7.137 -2.046 -14.911 1.00 90.75 88 ILE A N 1
ATOM 691 C CA . ILE A 1 88 ? 5.814 -1.474 -14.623 1.00 90.75 88 ILE A CA 1
ATOM 692 C C . ILE A 1 88 ? 4.889 -2.530 -14.012 1.00 90.75 88 ILE A C 1
ATOM 694 O O . ILE A 1 88 ? 4.253 -2.269 -12.991 1.00 90.75 88 ILE A O 1
ATOM 698 N N . VAL A 1 89 ? 4.825 -3.731 -14.595 1.00 95.81 89 VAL A N 1
ATOM 699 C CA . VAL A 1 89 ? 3.996 -4.823 -14.058 1.00 95.81 89 VAL A CA 1
ATOM 700 C C . VAL A 1 89 ? 4.435 -5.187 -12.638 1.00 95.81 89 VAL A C 1
ATOM 702 O O . VAL A 1 89 ? 3.592 -5.293 -11.746 1.00 95.81 89 VAL A O 1
ATOM 705 N N . ALA A 1 90 ? 5.741 -5.312 -12.393 1.00 90.94 90 ALA A N 1
ATOM 706 C CA . ALA A 1 90 ? 6.273 -5.585 -11.061 1.00 90.94 90 ALA A CA 1
ATOM 707 C C . ALA A 1 90 ? 5.892 -4.487 -10.052 1.00 90.94 90 ALA A C 1
ATOM 709 O O . ALA A 1 90 ? 5.465 -4.795 -8.937 1.00 90.94 90 ALA A O 1
ATOM 710 N N . TYR A 1 91 ? 5.973 -3.213 -10.447 1.00 92.31 91 TYR A N 1
ATOM 711 C CA . TYR A 1 91 ? 5.544 -2.093 -9.610 1.00 92.31 91 TYR A CA 1
ATOM 712 C C . TYR A 1 91 ? 4.055 -2.155 -9.270 1.00 92.31 91 TYR A C 1
ATOM 714 O O . TYR A 1 91 ? 3.691 -2.028 -8.100 1.00 92.31 91 TYR A O 1
ATOM 722 N N . ILE A 1 92 ? 3.194 -2.419 -10.257 1.00 94.19 92 ILE A N 1
ATOM 723 C CA . ILE A 1 92 ? 1.749 -2.574 -10.037 1.00 94.19 92 ILE A CA 1
ATOM 724 C C . ILE A 1 92 ? 1.480 -3.693 -9.025 1.00 94.19 92 ILE A C 1
ATOM 726 O O . ILE A 1 92 ? 0.694 -3.502 -8.097 1.00 94.19 92 ILE A O 1
ATOM 730 N N . VAL A 1 93 ? 2.163 -4.836 -9.144 1.00 95.31 93 VAL A N 1
ATOM 731 C CA . VAL A 1 93 ? 2.026 -5.950 -8.192 1.00 95.31 93 VAL A CA 1
ATOM 732 C C . VAL A 1 93 ? 2.425 -5.523 -6.778 1.00 95.31 93 VAL A C 1
ATOM 734 O O . VAL A 1 93 ? 1.666 -5.756 -5.836 1.00 95.31 93 VAL A O 1
ATOM 737 N N . VAL A 1 94 ? 3.569 -4.851 -6.610 1.00 91.50 94 VAL A N 1
ATOM 738 C CA . VAL A 1 94 ? 4.010 -4.332 -5.302 1.00 91.50 94 VAL A CA 1
ATOM 739 C C . VAL A 1 94 ? 2.977 -3.365 -4.720 1.00 91.50 94 VAL A C 1
ATOM 741 O O . VAL A 1 94 ? 2.630 -3.468 -3.541 1.00 91.50 94 VAL A O 1
ATOM 744 N N . MET A 1 95 ? 2.433 -2.468 -5.542 1.00 91.75 95 MET A N 1
ATOM 745 C CA . MET A 1 95 ? 1.410 -1.509 -5.125 1.00 91.75 95 MET A CA 1
ATOM 746 C C . MET A 1 95 ? 0.121 -2.199 -4.676 1.00 91.75 95 MET A C 1
ATOM 748 O O . MET A 1 95 ? -0.397 -1.880 -3.605 1.00 91.75 95 MET A O 1
ATOM 752 N N . ILE A 1 96 ? -0.366 -3.188 -5.432 1.00 92.12 96 ILE A N 1
ATOM 753 C CA . ILE A 1 96 ? -1.538 -3.989 -5.052 1.00 92.12 96 ILE A CA 1
ATOM 754 C C . ILE A 1 96 ? -1.292 -4.679 -3.709 1.00 92.12 96 ILE A C 1
ATOM 756 O O . ILE A 1 96 ? -2.135 -4.602 -2.816 1.00 92.12 96 ILE A O 1
ATOM 760 N N . VAL A 1 97 ? -0.125 -5.303 -3.524 1.00 92.94 97 VAL A N 1
ATOM 761 C CA . VAL A 1 97 ? 0.229 -5.977 -2.267 1.00 92.94 97 VAL A CA 1
ATOM 762 C C . VAL A 1 97 ? 0.232 -4.996 -1.092 1.00 92.94 97 VAL A C 1
ATOM 764 O O . VAL A 1 97 ? -0.327 -5.311 -0.037 1.00 92.94 97 VAL A O 1
ATOM 767 N N . LEU A 1 98 ? 0.808 -3.801 -1.255 1.00 89.44 98 LEU A N 1
ATOM 768 C CA . LEU A 1 98 ? 0.813 -2.767 -0.215 1.00 89.44 98 LEU A CA 1
ATOM 769 C C . LEU A 1 98 ? -0.604 -2.293 0.131 1.00 89.44 98 LEU A C 1
ATOM 771 O O . LEU A 1 98 ? -0.940 -2.196 1.314 1.00 89.44 98 LEU A O 1
ATOM 775 N N . ILE A 1 99 ? -1.447 -2.051 -0.877 1.00 87.25 99 ILE A N 1
ATOM 776 C CA . ILE A 1 99 ? -2.839 -1.619 -0.693 1.00 87.25 99 ILE A CA 1
ATOM 777 C C . ILE A 1 99 ? -3.647 -2.698 0.030 1.00 87.25 99 ILE A C 1
ATOM 779 O O . ILE A 1 99 ? -4.276 -2.412 1.047 1.00 87.25 99 ILE A O 1
ATOM 783 N N . VAL A 1 100 ? -3.597 -3.946 -0.441 1.00 88.81 100 VAL A N 1
ATOM 784 C CA . VAL A 1 100 ? -4.332 -5.075 0.153 1.00 88.81 100 VAL A CA 1
ATOM 785 C C . VAL A 1 100 ? -3.881 -5.312 1.592 1.00 88.81 100 VAL A C 1
ATOM 787 O O . VAL A 1 100 ? -4.707 -5.439 2.500 1.00 88.81 100 VAL A O 1
ATOM 790 N N . ARG A 1 101 ? -2.566 -5.308 1.839 1.00 88.06 101 ARG A N 1
ATOM 791 C CA . ARG A 1 101 ? -2.005 -5.442 3.188 1.00 88.06 101 ARG A CA 1
ATOM 792 C C . ARG A 1 101 ? -2.488 -4.322 4.108 1.00 88.06 101 ARG A C 1
ATOM 794 O O . ARG A 1 101 ? -2.865 -4.611 5.243 1.00 88.06 101 ARG A O 1
ATOM 801 N N . SER A 1 102 ? -2.470 -3.077 3.637 1.00 84.06 102 SER A N 1
ATOM 802 C CA . SER A 1 102 ? -2.949 -1.916 4.392 1.00 84.06 102 SER A CA 1
ATOM 803 C C . SER A 1 102 ? -4.441 -2.043 4.708 1.00 84.06 102 SER A C 1
ATOM 805 O O . SER A 1 102 ? -4.847 -1.976 5.869 1.00 84.06 102 SER A O 1
ATOM 807 N N . HIS A 1 103 ? -5.257 -2.374 3.706 1.00 84.19 103 HIS A N 1
ATOM 808 C CA . HIS A 1 103 ? -6.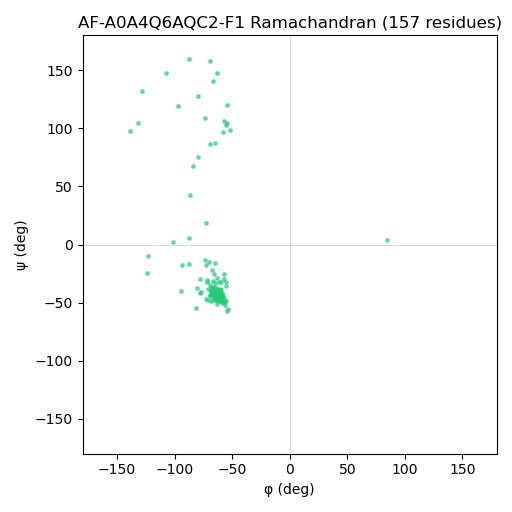694 -2.569 3.867 1.00 84.19 103 HIS A CA 1
ATOM 809 C C . HIS A 1 103 ? -7.015 -3.632 4.930 1.00 84.19 103 HIS A C 1
ATOM 811 O O . HIS A 1 103 ? -7.771 -3.371 5.864 1.00 84.19 103 HIS A O 1
ATOM 817 N N . HIS A 1 104 ? -6.379 -4.806 4.872 1.00 83.88 104 HIS A N 1
ATOM 818 C CA . HIS A 1 104 ? -6.595 -5.860 5.871 1.00 83.88 104 HIS A CA 1
ATOM 819 C C . HIS A 1 104 ? -6.179 -5.465 7.292 1.00 83.88 104 HIS A C 1
ATOM 821 O O . HIS A 1 104 ? -6.739 -5.988 8.261 1.00 83.88 104 HIS A O 1
ATOM 827 N N . GLN A 1 105 ? -5.197 -4.574 7.442 1.00 83.50 105 GLN A N 1
ATOM 828 C CA . GLN A 1 105 ? -4.788 -4.082 8.756 1.00 83.50 105 GLN A CA 1
ATOM 829 C C . GLN A 1 105 ? -5.830 -3.146 9.375 1.00 83.50 105 GLN A C 1
ATOM 831 O O . GLN A 1 105 ? -5.992 -3.178 10.592 1.00 83.50 105 GLN A O 1
ATOM 836 N N . HIS A 1 106 ? -6.569 -2.380 8.570 1.00 80.38 106 HIS A N 1
ATOM 837 C CA . HIS A 1 106 ? -7.547 -1.407 9.066 1.00 80.38 106 HIS A CA 1
ATOM 838 C C . HIS A 1 106 ? -8.978 -1.954 9.140 1.00 80.38 106 HIS A C 1
ATOM 840 O O . HIS A 1 106 ? -9.673 -1.719 10.127 1.00 80.38 106 HIS A O 1
ATOM 846 N N . THR A 1 107 ? -9.417 -2.746 8.160 1.00 83.06 107 THR A N 1
ATOM 847 C CA . THR A 1 107 ? -10.794 -3.272 8.110 1.00 83.06 107 THR A CA 1
ATOM 848 C C . THR A 1 107 ? -11.060 -4.310 9.205 1.00 83.06 107 THR A C 1
ATOM 850 O O . THR A 1 107 ? -12.151 -4.363 9.768 1.00 83.06 107 THR A O 1
ATOM 853 N N . GLY A 1 108 ? -10.056 -5.118 9.562 1.00 84.69 108 GLY A N 1
ATOM 854 C CA . GLY A 1 108 ? -10.177 -6.164 10.583 1.00 84.69 108 GLY A CA 1
ATOM 855 C C . GLY A 1 108 ? -10.685 -5.672 11.948 1.00 84.69 108 GLY A C 1
ATOM 856 O O . GLY A 1 108 ? -11.696 -6.190 12.429 1.00 84.69 108 GLY A O 1
ATOM 857 N N . PRO A 1 109 ? -10.015 -4.704 12.598 1.00 88.81 109 PRO A N 1
ATOM 858 C CA . PRO A 1 109 ? -10.471 -4.196 13.887 1.00 88.81 109 PRO A CA 1
ATOM 859 C C . PRO A 1 109 ? -11.801 -3.437 13.797 1.00 88.81 109 PRO A C 1
ATOM 861 O O . PRO A 1 109 ? -12.593 -3.525 14.731 1.00 88.81 109 PRO A O 1
ATOM 864 N N . LEU A 1 110 ? -12.101 -2.768 12.676 1.00 89.62 110 LEU A N 1
ATOM 865 C CA . LEU A 1 110 ? -13.395 -2.103 12.480 1.00 89.62 110 LEU A CA 1
ATOM 866 C C . LEU A 1 110 ? -14.558 -3.099 12.510 1.00 89.62 110 LEU A C 1
ATOM 868 O O . LEU A 1 110 ? -15.532 -2.869 13.217 1.00 89.62 110 LEU A O 1
ATOM 872 N N . VAL A 1 111 ? -14.428 -4.249 11.840 1.00 90.88 111 VAL A N 1
ATOM 873 C CA . VAL A 1 111 ? -15.453 -5.308 11.885 1.00 90.88 111 VAL A CA 1
ATOM 874 C C . VAL A 1 111 ? -15.666 -5.824 13.312 1.00 90.88 111 VAL A C 1
ATOM 876 O O . VAL A 1 111 ? -16.802 -6.077 13.711 1.00 90.88 111 VAL A O 1
ATOM 879 N N . ALA A 1 112 ? -14.595 -5.968 14.101 1.00 93.00 112 ALA A N 1
ATOM 880 C CA . ALA A 1 112 ? -14.704 -6.379 15.502 1.00 93.00 112 ALA A CA 1
ATOM 881 C C . ALA A 1 112 ? -15.452 -5.336 16.349 1.00 93.00 112 ALA A C 1
ATOM 883 O O . ALA A 1 112 ? -16.325 -5.703 17.135 1.00 93.00 112 ALA A O 1
ATOM 884 N N . VAL A 1 113 ? -15.165 -4.046 16.141 1.00 95.12 113 VAL A N 1
ATOM 885 C CA . VAL A 1 113 ? -15.884 -2.937 16.786 1.00 95.12 113 VAL A CA 1
ATOM 886 C C . VAL A 1 113 ? -17.363 -2.947 16.393 1.00 95.12 113 VAL A C 1
ATOM 888 O O . VAL A 1 113 ? -18.215 -2.890 17.274 1.00 95.12 113 VAL A O 1
ATOM 891 N N . THR A 1 114 ? -17.690 -3.082 15.104 1.00 94.56 114 THR A N 1
ATOM 892 C CA . THR A 1 114 ? -19.083 -3.128 14.631 1.00 94.56 114 THR A CA 1
ATOM 893 C C . THR A 1 114 ? -19.854 -4.280 15.264 1.00 94.56 114 THR A C 1
ATOM 895 O O . THR A 1 114 ? -20.945 -4.066 15.785 1.00 94.56 114 THR A O 1
ATOM 898 N N . LYS A 1 115 ? -19.277 -5.489 15.284 1.00 95.19 115 LYS A N 1
ATOM 899 C CA . LYS A 1 115 ? -19.909 -6.652 15.922 1.00 95.19 115 LYS A CA 1
ATOM 900 C C . LYS A 1 115 ? -20.115 -6.440 17.418 1.00 95.19 115 LYS A C 1
ATOM 902 O O . LYS A 1 115 ? -21.170 -6.784 17.934 1.00 95.19 115 LYS A O 1
ATOM 907 N N . PHE A 1 116 ? -19.138 -5.854 18.106 1.00 97.19 116 PHE A N 1
ATOM 908 C CA . PHE A 1 116 ? -19.265 -5.540 19.526 1.00 97.19 116 PHE A CA 1
ATOM 909 C C . PHE A 1 116 ? -20.403 -4.549 19.795 1.00 97.19 116 PHE A C 1
ATOM 911 O O . PHE A 1 116 ? -21.237 -4.796 20.661 1.00 97.19 116 PHE A O 1
ATOM 918 N N . VAL A 1 117 ? -20.477 -3.462 19.022 1.00 96.62 117 VAL A N 1
ATOM 919 C CA . VAL A 1 117 ? -21.568 -2.483 19.131 1.00 96.62 117 VAL A CA 1
ATOM 920 C C . VAL A 1 117 ? -22.915 -3.147 18.847 1.00 96.62 117 VAL A C 1
ATOM 922 O O . VAL A 1 117 ? -23.857 -2.932 19.599 1.00 96.62 117 VAL A O 1
ATOM 925 N N . GLN A 1 118 ? -22.994 -4.014 17.836 1.00 97.00 118 GLN A N 1
ATOM 926 C CA . GLN A 1 118 ? -24.211 -4.764 17.526 1.00 97.00 118 GLN A CA 1
ATOM 927 C C . GLN A 1 118 ? -24.632 -5.704 18.672 1.00 97.00 118 GLN A C 1
ATOM 929 O O . GLN A 1 118 ? -25.817 -5.819 18.980 1.00 97.00 118 GLN A O 1
ATOM 934 N N . SER A 1 119 ? -23.680 -6.343 19.358 1.00 95.75 119 SER A N 1
ATOM 935 C CA . SER A 1 119 ? -23.975 -7.122 20.567 1.00 95.75 119 SER A CA 1
ATOM 936 C C . SER A 1 119 ? -24.542 -6.243 21.684 1.00 95.75 119 SER A C 1
ATOM 938 O O . SER A 1 119 ? -25.519 -6.633 22.320 1.00 95.75 119 SER A O 1
ATOM 940 N N . MET A 1 120 ? -23.987 -5.042 21.887 1.00 95.62 120 MET A N 1
ATOM 941 C CA . MET A 1 120 ? -24.500 -4.087 22.879 1.00 95.62 120 MET A CA 1
ATOM 942 C C . MET A 1 120 ? -25.920 -3.620 22.546 1.00 95.62 120 MET A C 1
ATOM 944 O O . MET A 1 120 ? -26.763 -3.554 23.437 1.00 95.62 120 MET A O 1
ATOM 948 N N . THR A 1 121 ? -26.215 -3.330 21.273 1.00 95.69 121 THR A N 1
ATOM 949 C CA . THR A 1 121 ? -27.566 -2.915 20.854 1.00 95.69 121 THR A CA 1
ATOM 950 C C . THR A 1 121 ? -28.599 -4.025 21.017 1.00 95.69 121 THR A C 1
ATOM 952 O O . THR A 1 121 ? -29.774 -3.736 21.204 1.00 95.69 121 THR A O 1
ATOM 955 N N . ASN A 1 122 ? -28.162 -5.284 20.992 1.00 95.94 122 ASN A N 1
ATOM 956 C CA . ASN A 1 122 ? -29.014 -6.453 21.203 1.00 95.94 122 ASN A CA 1
ATOM 957 C C . ASN A 1 122 ? -29.155 -6.844 22.689 1.00 95.94 122 ASN A C 1
ATOM 959 O O . ASN A 1 122 ? -29.737 -7.882 22.988 1.00 95.94 122 ASN A O 1
ATOM 963 N N . GLY A 1 123 ? -28.612 -6.050 23.619 1.00 95.12 123 GLY A N 1
ATOM 964 C CA . GLY A 1 123 ? -28.709 -6.300 25.061 1.00 95.12 123 GLY A CA 1
ATOM 965 C C . GLY A 1 123 ? -27.656 -7.259 25.630 1.00 95.12 123 GLY A C 1
ATOM 966 O O . GLY A 1 123 ? -27.679 -7.558 26.821 1.00 95.12 123 GLY A O 1
ATOM 967 N N . TYR A 1 124 ? -26.699 -7.731 24.825 1.00 95.06 124 TYR A N 1
ATOM 968 C CA . TYR A 1 124 ? -25.648 -8.650 25.278 1.00 95.06 124 TYR A CA 1
ATOM 969 C C . TYR A 1 124 ? -24.473 -7.903 25.930 1.00 95.06 124 TYR A C 1
ATOM 971 O O . TYR A 1 124 ? -23.366 -7.880 25.390 1.00 95.06 124 TYR A O 1
ATOM 979 N N . TYR A 1 125 ? -24.696 -7.295 27.098 1.00 95.81 125 TYR A N 1
ATOM 980 C CA . TYR A 1 125 ? -23.714 -6.419 27.761 1.00 95.81 125 TYR A CA 1
ATOM 981 C C . TYR A 1 125 ? -22.482 -7.132 28.342 1.00 95.81 125 TYR A C 1
ATOM 983 O O . TYR A 1 125 ? -21.468 -6.491 28.608 1.00 95.81 125 TYR A O 1
ATOM 991 N N . SER A 1 126 ? -22.519 -8.459 28.480 1.00 94.56 126 SER A N 1
ATOM 992 C CA . SER A 1 126 ? -21.384 -9.264 28.954 1.00 94.56 126 SER A CA 1
ATOM 993 C C . SER A 1 126 ? -20.266 -9.424 27.913 1.00 94.56 126 SER A C 1
ATOM 995 O O . SER A 1 126 ? -19.153 -9.838 28.249 1.00 94.56 126 SER A O 1
ATOM 997 N N . ALA A 1 127 ? -20.514 -9.077 26.643 1.00 94.75 127 ALA A N 1
ATOM 998 C CA . ALA A 1 127 ? -19.486 -9.131 25.611 1.00 94.75 127 ALA A CA 1
ATOM 999 C C . ALA A 1 127 ? -18.330 -8.163 25.924 1.00 94.75 127 ALA A C 1
ATOM 1001 O O . ALA A 1 127 ? -18.520 -7.089 26.501 1.00 94.75 127 ALA A O 1
ATOM 1002 N N . ARG A 1 128 ? -17.110 -8.535 25.521 1.00 96.19 128 ARG A N 1
ATOM 1003 C CA . ARG A 1 128 ? -15.904 -7.708 25.661 1.00 96.19 128 ARG A CA 1
ATOM 1004 C C . ARG A 1 128 ? -15.184 -7.605 24.326 1.00 96.19 128 ARG A C 1
ATOM 1006 O O . ARG A 1 128 ? -14.963 -8.606 23.646 1.00 96.19 128 ARG A O 1
ATOM 1013 N N . LEU A 1 129 ? -14.821 -6.386 23.953 1.00 96.56 129 LEU A N 1
ATOM 1014 C CA . LEU A 1 129 ? -14.006 -6.110 22.785 1.00 96.56 129 LEU A CA 1
ATOM 1015 C C . LEU A 1 129 ? -12.541 -6.384 23.129 1.00 96.56 129 LEU A C 1
ATOM 1017 O O . LEU A 1 129 ? -12.017 -5.852 24.104 1.00 96.56 129 LEU A O 1
ATOM 1021 N N . ASN A 1 130 ? -11.873 -7.185 22.307 1.00 95.38 130 ASN A N 1
ATOM 1022 C CA . ASN A 1 130 ? -10.441 -7.436 22.414 1.00 95.38 130 ASN A CA 1
ATOM 1023 C C . ASN A 1 130 ? -9.807 -7.269 21.030 1.00 95.38 130 ASN A C 1
ATOM 1025 O O . ASN A 1 130 ? -9.978 -8.120 20.153 1.00 95.38 130 ASN A O 1
ATOM 1029 N N . LEU A 1 131 ? -9.114 -6.151 20.809 1.00 93.38 131 LEU A N 1
ATOM 1030 C CA . LEU A 1 131 ? -8.400 -5.894 19.559 1.00 93.38 131 LEU A CA 1
ATOM 1031 C C . LEU A 1 131 ? -6.988 -6.481 19.613 1.00 93.38 131 LEU A C 1
ATOM 1033 O O . LEU A 1 131 ? -6.410 -6.718 20.679 1.00 93.38 131 LEU A O 1
ATOM 1037 N N . ARG A 1 132 ? -6.377 -6.708 18.449 1.00 90.75 132 ARG A N 1
ATOM 1038 C CA . ARG A 1 132 ? -5.064 -7.363 18.378 1.00 90.75 132 ARG A CA 1
ATOM 1039 C C . ARG A 1 132 ? -3.990 -6.428 18.934 1.00 90.75 132 ARG A C 1
ATOM 1041 O O . ARG A 1 132 ? -4.124 -5.208 18.903 1.00 90.75 132 ARG A O 1
ATOM 1048 N N . LYS A 1 133 ? -2.856 -6.989 19.372 1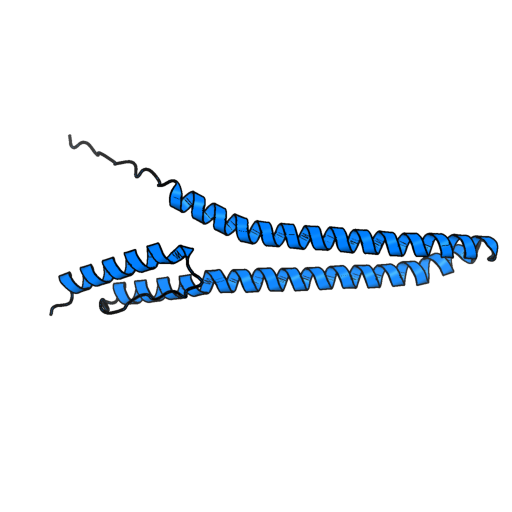.00 85.31 133 LYS A N 1
ATOM 1049 C CA . LYS A 1 133 ? -1.710 -6.195 19.870 1.00 85.31 133 LYS A CA 1
ATOM 1050 C C . LYS A 1 133 ? -1.217 -5.149 18.861 1.00 85.31 133 LYS A C 1
ATOM 1052 O O . LYS A 1 133 ? -0.771 -4.085 19.261 1.00 85.31 133 LYS A O 1
ATOM 1057 N N . LYS A 1 134 ? -1.319 -5.448 17.562 1.00 83.56 134 LYS A N 1
ATOM 1058 C CA . LYS A 1 134 ? -0.924 -4.544 16.469 1.00 83.56 134 LYS A CA 1
ATOM 1059 C C . LYS A 1 134 ? -1.884 -3.364 16.258 1.00 83.56 134 LYS A C 1
ATOM 1061 O O . LYS A 1 134 ? -1.481 -2.362 15.676 1.00 83.56 134 LYS A O 1
ATOM 1066 N N . ASP A 1 135 ? -3.105 -3.435 16.785 1.00 86.00 135 ASP A N 1
ATOM 1067 C CA . ASP A 1 135 ? -4.138 -2.403 16.637 1.00 86.00 135 ASP A CA 1
ATOM 1068 C C . ASP A 1 135 ? -3.982 -1.319 17.726 1.00 86.00 135 ASP A C 1
ATOM 1070 O O . ASP A 1 135 ? -4.947 -0.877 18.345 1.00 86.00 135 ASP A O 1
ATOM 1074 N N . VAL A 1 136 ? -2.736 -0.899 17.992 1.00 83.31 136 VAL A N 1
ATOM 1075 C CA . VAL A 1 136 ? -2.353 -0.034 19.130 1.00 83.31 136 VAL A CA 1
ATOM 1076 C C . VAL A 1 136 ? -3.147 1.275 19.153 1.00 83.31 136 VAL A C 1
ATOM 1078 O O . VAL A 1 136 ? -3.524 1.762 20.213 1.00 83.31 136 VAL A O 1
ATOM 1081 N N . HIS A 1 137 ? -3.449 1.825 17.977 1.00 81.12 137 HIS A N 1
ATOM 1082 C CA . HIS A 1 137 ? -4.181 3.081 17.823 1.00 81.12 137 HIS A CA 1
ATOM 1083 C C . HIS A 1 137 ? -5.646 3.001 18.281 1.00 81.12 137 HIS A C 1
ATOM 1085 O O . HIS A 1 137 ? -6.220 4.029 18.630 1.00 81.12 137 HIS A O 1
ATOM 1091 N N . LEU A 1 138 ? -6.229 1.799 18.337 1.00 89.38 138 LEU A N 1
ATOM 1092 C CA . LEU A 1 138 ? -7.609 1.563 18.769 1.00 89.38 138 LEU A CA 1
ATOM 1093 C C . LEU A 1 138 ? -7.702 1.048 20.209 1.00 89.38 138 LEU A C 1
ATOM 1095 O O . LEU A 1 138 ? -8.800 0.796 20.694 1.00 89.38 138 LEU A O 1
ATOM 1099 N N . LYS A 1 139 ? -6.581 0.914 20.928 1.00 90.81 139 LYS A N 1
ATOM 1100 C CA . LYS A 1 139 ? -6.594 0.412 22.311 1.00 90.81 139 LYS A CA 1
ATOM 1101 C C . LYS A 1 139 ? -7.327 1.338 23.279 1.00 90.81 139 LYS A C 1
ATOM 1103 O O . LYS A 1 139 ? -7.976 0.855 24.203 1.00 90.81 139 LYS A O 1
ATOM 1108 N N . ASP A 1 140 ? -7.274 2.647 23.050 1.00 90.88 140 ASP A N 1
ATOM 1109 C CA . ASP A 1 140 ? -8.046 3.614 23.839 1.00 90.88 140 ASP A CA 1
ATOM 1110 C C . ASP A 1 140 ? -9.555 3.454 23.585 1.00 90.88 140 ASP A C 1
ATOM 1112 O O . ASP A 1 140 ? -10.351 3.489 24.523 1.00 90.88 140 ASP A O 1
ATOM 1116 N N . LEU A 1 141 ? -9.940 3.204 22.327 1.00 93.25 141 LEU A N 1
ATOM 111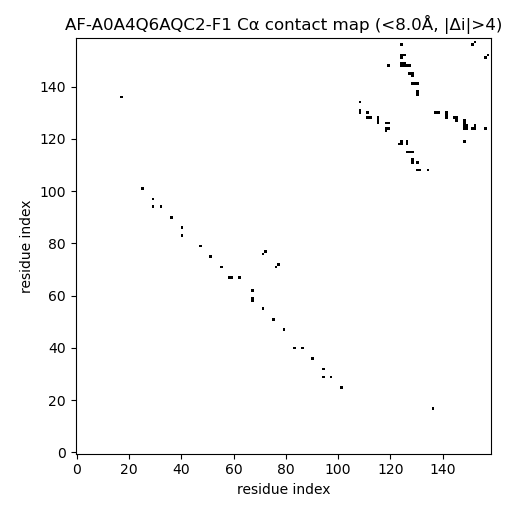7 C CA . LEU A 1 141 ? -11.323 2.923 21.942 1.00 93.25 141 LEU A CA 1
ATOM 1118 C C . LEU A 1 141 ? -11.814 1.607 22.554 1.00 93.25 141 LEU A C 1
ATOM 1120 O O . LEU A 1 141 ? -12.908 1.565 23.102 1.00 93.25 141 LEU A O 1
ATOM 1124 N N . GLU A 1 142 ? -10.997 0.553 22.513 1.00 96.12 142 GLU A N 1
ATOM 1125 C CA . GLU A 1 142 ? -11.295 -0.735 23.148 1.00 96.12 142 GLU A CA 1
ATOM 1126 C C . GLU A 1 142 ? -11.596 -0.574 24.640 1.00 96.12 142 GLU A C 1
ATOM 1128 O O . GLU A 1 142 ? -12.616 -1.066 25.121 1.00 96.12 142 GLU A O 1
ATOM 1133 N N . LYS A 1 143 ? -10.746 0.162 25.367 1.00 96.75 143 LYS A N 1
ATOM 1134 C CA . LYS A 1 143 ? -10.958 0.448 26.792 1.00 96.75 143 LYS A CA 1
ATOM 1135 C C . LYS A 1 143 ? -12.258 1.214 27.031 1.00 96.75 143 LYS A C 1
ATOM 1137 O O . LYS A 1 143 ? -13.022 0.834 27.912 1.00 96.75 143 LYS A O 1
ATOM 1142 N N . ALA A 1 144 ? -12.519 2.261 26.248 1.00 97.06 144 ALA A N 1
ATOM 1143 C CA . ALA A 1 144 ? -13.732 3.065 26.383 1.00 97.06 144 ALA A CA 1
ATOM 1144 C C . ALA A 1 144 ? -15.007 2.250 26.103 1.00 97.06 144 ALA A C 1
ATOM 1146 O O . ALA A 1 144 ? -15.975 2.340 26.855 1.00 97.06 144 ALA A O 1
ATOM 1147 N N . LEU A 1 145 ? -14.995 1.419 25.059 1.00 97.00 145 LEU A N 1
ATOM 1148 C CA . LEU A 1 145 ? -16.117 0.556 24.691 1.00 97.00 145 LEU A CA 1
ATOM 1149 C C . LEU A 1 145 ? -16.375 -0.541 25.730 1.00 97.00 145 LEU A C 1
ATOM 1151 O O . LEU A 1 145 ? -17.528 -0.815 26.052 1.00 97.00 145 LEU A O 1
ATOM 1155 N N . ASN A 1 146 ? -15.323 -1.129 26.302 1.00 98.06 146 ASN A N 1
ATOM 1156 C CA . ASN A 1 146 ? -15.471 -2.104 27.383 1.00 98.06 146 ASN A CA 1
ATOM 1157 C C . ASN A 1 146 ? -15.992 -1.468 28.676 1.00 98.06 146 ASN A C 1
ATOM 1159 O O . ASN A 1 146 ? -16.851 -2.056 29.325 1.00 98.06 146 ASN A O 1
ATOM 1163 N N . ALA A 1 147 ? -15.532 -0.263 29.026 1.00 97.75 147 ALA A N 1
ATOM 1164 C CA . ALA A 1 147 ? -16.062 0.473 30.175 1.00 97.75 147 ALA A CA 1
ATOM 1165 C C . ALA A 1 147 ? -17.549 0.824 29.989 1.00 97.75 147 ALA A C 1
ATOM 1167 O O . ALA A 1 147 ? -18.339 0.715 30.923 1.00 97.75 147 ALA A O 1
ATOM 1168 N N . MET A 1 148 ? -17.951 1.193 28.768 1.00 97.19 148 MET A N 1
ATOM 1169 C CA . MET A 1 148 ? -19.358 1.408 28.423 1.00 97.19 148 MET A CA 1
ATOM 1170 C C . MET A 1 148 ? -20.184 0.126 28.591 1.00 97.19 148 MET A C 1
ATOM 1172 O O . MET A 1 148 ? -21.269 0.183 29.163 1.00 97.19 148 MET A O 1
ATOM 1176 N N . ALA A 1 149 ? -19.683 -1.021 28.123 1.00 97.00 149 ALA A N 1
ATOM 1177 C CA . ALA A 1 149 ? -20.366 -2.302 28.296 1.00 97.00 149 ALA A CA 1
ATOM 1178 C C . ALA A 1 149 ? -20.517 -2.687 29.772 1.00 97.00 149 ALA A C 1
ATOM 1180 O O . ALA A 1 149 ? -21.592 -3.117 30.173 1.00 97.00 149 ALA A O 1
ATOM 1181 N N . GLU A 1 150 ? -19.484 -2.468 30.588 1.00 97.25 150 GLU A N 1
ATOM 1182 C CA . GLU A 1 150 ? -19.541 -2.703 32.035 1.00 97.25 150 GLU A CA 1
ATOM 1183 C C . GLU A 1 150 ? -20.611 -1.831 32.713 1.00 97.25 150 GLU A C 1
ATOM 1185 O O . GLU A 1 150 ? -21.360 -2.304 33.566 1.00 97.25 150 GLU A O 1
ATOM 1190 N N . GLU A 1 151 ? -20.722 -0.563 32.320 1.00 96.94 151 GLU A N 1
ATOM 1191 C CA . GLU A 1 151 ? -21.737 0.342 32.861 1.00 96.94 151 GLU A CA 1
ATOM 1192 C C . GLU A 1 151 ? -23.157 -0.050 32.421 1.00 96.94 151 GLU A C 1
ATOM 1194 O O . GLU A 1 151 ? -24.090 -0.021 33.226 1.00 96.94 151 GLU A O 1
ATOM 1199 N N . LEU A 1 152 ? -23.332 -0.462 31.163 1.00 95.56 152 LEU A N 1
ATOM 1200 C CA . LEU A 1 152 ? -24.610 -0.978 30.665 1.00 95.56 152 LEU A CA 1
ATOM 1201 C C . LEU A 1 152 ? -25.007 -2.278 31.373 1.00 95.56 152 LEU A C 1
ATOM 1203 O O . LEU A 1 152 ? -26.160 -2.430 31.765 1.00 95.56 152 LEU A O 1
ATOM 1207 N N . GLU A 1 153 ? -24.054 -3.177 31.608 1.00 96.12 153 GLU A N 1
ATOM 1208 C CA . GLU A 1 153 ? -24.263 -4.413 32.361 1.00 96.12 153 GLU A CA 1
ATOM 1209 C C . GLU A 1 153 ? -24.651 -4.128 33.817 1.00 96.12 153 GLU A C 1
ATOM 1211 O O . GLU A 1 153 ? -25.560 -4.760 34.343 1.00 96.12 153 GLU A O 1
ATOM 1216 N N . LYS A 1 154 ? -24.058 -3.124 34.470 1.00 95.38 154 LYS A N 1
ATOM 1217 C CA . LYS A 1 154 ? -24.478 -2.720 35.824 1.00 95.38 154 LYS A CA 1
ATOM 1218 C C . LYS A 1 154 ? -25.913 -2.194 35.867 1.00 95.38 154 LYS A C 1
ATOM 1220 O O . LYS A 1 154 ? -26.626 -2.460 36.831 1.00 95.38 154 LYS A O 1
ATOM 1225 N N . ARG A 1 155 ? -26.334 -1.441 34.845 1.00 94.81 155 ARG A N 1
ATOM 1226 C CA . ARG A 1 155 ? -27.663 -0.802 34.786 1.00 94.81 155 ARG A CA 1
ATOM 1227 C C . ARG A 1 155 ? -28.775 -1.743 34.345 1.00 94.81 155 ARG A C 1
ATOM 1229 O O . ARG A 1 155 ? -29.896 -1.623 34.826 1.00 94.81 155 ARG A O 1
ATOM 1236 N N . HIS A 1 156 ? -28.471 -2.635 33.411 1.00 92.50 156 HIS A N 1
ATOM 1237 C CA . HIS A 1 156 ? -29.459 -3.447 32.705 1.00 92.50 156 HIS A CA 1
ATOM 1238 C C . HIS A 1 156 ? -29.215 -4.951 32.845 1.00 92.50 156 HIS A C 1
ATOM 1240 O O . HIS A 1 156 ? -30.084 -5.738 32.491 1.00 92.50 156 HIS A O 1
ATOM 1246 N N . GLY A 1 157 ? -28.071 -5.374 33.390 1.00 76.94 157 GLY A N 1
ATOM 1247 C CA . GLY A 1 157 ? -27.711 -6.781 33.606 1.00 76.94 157 GLY A CA 1
ATOM 1248 C C . GLY A 1 157 ? -28.472 -7.465 34.744 1.00 76.94 157 GLY A C 1
ATOM 1249 O O . GLY A 1 157 ? -28.025 -8.496 35.239 1.00 76.94 157 GLY A O 1
ATOM 1250 N N . LYS A 1 158 ? -29.611 -6.899 35.164 1.00 66.06 158 LYS A N 1
ATOM 1251 C CA . LYS A 1 158 ? -30.587 -7.528 36.055 1.00 66.06 158 LYS A CA 1
ATOM 1252 C C . LYS A 1 158 ? -32.013 -7.231 35.582 1.00 66.06 158 LYS A C 1
ATOM 1254 O O . LYS A 1 158 ? -32.567 -6.181 35.903 1.00 66.06 158 LYS A O 1
ATOM 1259 N N . ALA A 1 159 ? -32.586 -8.186 34.855 1.00 45.69 159 ALA A N 1
ATOM 1260 C CA . ALA A 1 159 ? -33.635 -9.054 35.391 1.00 45.69 159 ALA A CA 1
ATOM 1261 C C . ALA A 1 159 ? -33.244 -10.502 35.071 1.00 45.69 159 ALA A C 1
ATOM 1263 O O . ALA A 1 159 ? -32.937 -10.762 33.887 1.00 45.69 159 ALA A O 1
#

Mean predicted aligned error: 10.38 Å